Protein AF-X6J9G8-F1 (afdb_monomer)

Secondary structure (DSSP, 8-state):
------------------------HHHHGGGGGGGGGG-SSHHHHHHHHHHHHHIIIIITTTGGGS-EEEE-SS--GGGEEE-TTSSS-EEEE--GGG-EEEETTHHHHHHHHHHTTSSSS-TTHHHHHHHHHHHHS---SS-GGG-SHHHHHHHHHHHHHTTSS--

Mean predicted aligned error: 12.44 Å

Structure (mmCIF, N/CA/C/O backbone):
data_AF-X6J9G8-F1
#
_entry.id   AF-X6J9G8-F1
#
loop_
_atom_site.group_PDB
_atom_site.id
_atom_site.type_symbol
_atom_site.label_atom_id
_atom_site.label_alt_id
_ato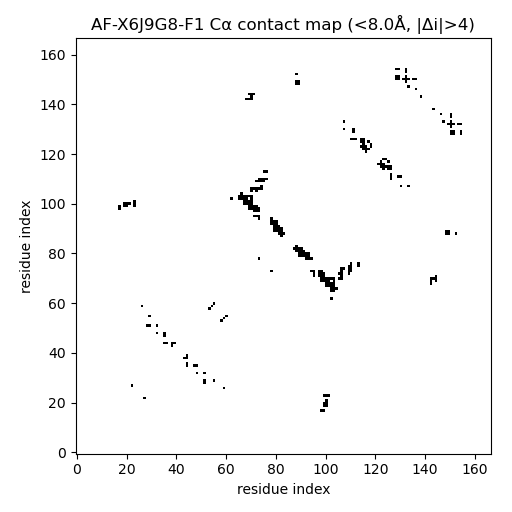m_site.label_comp_id
_atom_site.label_asym_id
_atom_site.label_entity_id
_atom_site.label_seq_id
_atom_site.pdbx_PDB_ins_code
_atom_site.Cartn_x
_atom_site.Cartn_y
_atom_site.Cartn_z
_atom_site.occupancy
_atom_site.B_iso_or_equiv
_atom_site.auth_seq_id
_atom_site.auth_comp_id
_atom_site.auth_asym_id
_atom_site.auth_atom_id
_atom_site.pdbx_PDB_model_num
ATOM 1 N N . MET A 1 1 ? 20.694 -11.945 -8.469 1.00 29.92 1 MET A N 1
ATOM 2 C CA . MET A 1 1 ? 19.643 -12.985 -8.528 1.00 29.92 1 MET A CA 1
ATOM 3 C C . MET A 1 1 ? 19.557 -13.457 -9.972 1.00 29.92 1 MET A C 1
ATOM 5 O O . MET A 1 1 ? 19.289 -12.636 -10.837 1.00 29.92 1 MET A O 1
ATOM 9 N N . VAL A 1 2 ? 19.921 -14.710 -10.254 1.00 21.12 2 VAL A N 1
ATOM 10 C CA . VAL A 1 2 ? 19.991 -15.249 -11.625 1.00 21.12 2 VAL A CA 1
ATOM 11 C C . VAL A 1 2 ? 18.571 -15.517 -12.120 1.00 21.12 2 VAL A C 1
ATOM 13 O O . VAL A 1 2 ? 17.887 -16.387 -11.585 1.00 21.12 2 VAL A O 1
ATOM 16 N N . ILE A 1 3 ? 18.121 -14.752 -13.112 1.00 27.73 3 ILE A N 1
ATOM 17 C CA . ILE A 1 3 ? 16.825 -14.942 -13.768 1.00 27.73 3 ILE A CA 1
ATOM 18 C C . ILE A 1 3 ? 16.999 -16.083 -14.775 1.00 27.73 3 ILE A C 1
ATOM 20 O O . ILE A 1 3 ? 17.746 -15.953 -15.742 1.00 27.73 3 ILE A O 1
ATOM 24 N N . LYS A 1 4 ? 16.362 -17.232 -14.523 1.00 21.86 4 LYS A N 1
ATOM 25 C CA . LYS A 1 4 ? 16.284 -18.318 -15.509 1.00 21.86 4 LYS A CA 1
ATOM 26 C C . LYS A 1 4 ? 15.206 -17.975 -16.547 1.00 21.86 4 LYS A C 1
ATOM 28 O O . LYS A 1 4 ? 14.115 -17.579 -16.141 1.00 21.86 4 LYS A O 1
ATOM 33 N N . PRO A 1 5 ? 15.465 -18.161 -17.851 1.00 24.89 5 PRO A N 1
ATOM 34 C CA . PRO A 1 5 ? 14.476 -17.901 -18.887 1.00 24.89 5 PRO A CA 1
ATOM 35 C C . PRO A 1 5 ? 13.363 -18.953 -18.818 1.00 24.89 5 PRO A C 1
ATOM 37 O O . PRO A 1 5 ? 13.616 -20.155 -18.917 1.00 24.89 5 PRO A O 1
ATOM 40 N N . ALA A 1 6 ? 12.121 -18.509 -18.631 1.00 34.72 6 ALA A N 1
ATOM 41 C CA . ALA A 1 6 ? 10.951 -19.375 -18.676 1.00 34.72 6 ALA A CA 1
ATOM 42 C C . ALA A 1 6 ? 10.475 -19.513 -20.129 1.00 34.72 6 ALA A C 1
ATOM 44 O O . ALA A 1 6 ? 9.597 -18.792 -20.588 1.00 34.72 6 ALA A O 1
ATOM 45 N N . SER A 1 7 ? 11.045 -20.465 -20.872 1.00 33.56 7 SER A N 1
ATOM 46 C CA . SER A 1 7 ? 10.486 -20.878 -22.161 1.00 33.56 7 SER A CA 1
ATOM 47 C C . SER A 1 7 ? 9.295 -21.811 -21.921 1.00 33.56 7 SER A C 1
ATOM 49 O O . SER A 1 7 ? 9.474 -23.024 -21.809 1.00 33.56 7 SER A O 1
ATOM 51 N N . LYS A 1 8 ? 8.080 -21.270 -21.808 1.00 35.19 8 LYS A N 1
ATOM 52 C CA . LYS A 1 8 ? 6.830 -22.010 -22.056 1.00 35.19 8 LYS A CA 1
ATOM 53 C C . LYS A 1 8 ? 5.680 -21.024 -22.264 1.00 35.19 8 LYS A C 1
ATOM 55 O O . LYS A 1 8 ? 5.356 -20.234 -21.388 1.00 35.19 8 LYS A O 1
ATOM 60 N N . ARG A 1 9 ? 5.094 -21.093 -23.458 1.00 37.88 9 ARG A N 1
ATOM 61 C CA . ARG A 1 9 ? 3.956 -20.298 -23.933 1.00 37.88 9 ARG A CA 1
ATOM 62 C C . ARG A 1 9 ? 2.734 -20.557 -23.039 1.00 37.88 9 ARG A C 1
ATOM 64 O O . ARG A 1 9 ? 2.296 -21.702 -22.936 1.00 37.88 9 ARG A O 1
ATOM 71 N N . LEU A 1 10 ? 2.214 -19.522 -22.380 1.00 41.44 10 LEU A N 1
ATOM 72 C CA . LEU A 1 10 ? 1.005 -19.581 -21.548 1.00 41.44 10 LEU A CA 1
ATOM 73 C C . LEU A 1 10 ? -0.232 -19.302 -22.410 1.00 41.44 10 LEU A C 1
ATOM 75 O O . LEU A 1 10 ? -0.876 -18.262 -22.295 1.00 41.44 10 LEU A O 1
ATOM 79 N N . ASP A 1 11 ? -0.561 -20.237 -23.299 1.00 32.50 11 ASP A N 1
ATOM 80 C CA . ASP A 1 11 ? -1.804 -20.158 -24.059 1.00 32.50 11 ASP A CA 1
ATOM 81 C C . ASP A 1 11 ? -2.979 -20.537 -23.123 1.00 32.50 11 ASP A C 1
ATOM 83 O O . ASP A 1 11 ? -3.142 -21.689 -22.724 1.00 32.50 11 ASP A O 1
ATOM 87 N N . SER A 1 12 ? -3.810 -19.540 -22.790 1.00 37.53 12 SER A N 1
ATOM 88 C CA . SER A 1 12 ? -5.126 -19.609 -22.118 1.00 37.53 12 SER A CA 1
ATOM 89 C C . SER A 1 12 ? -5.185 -19.807 -20.588 1.00 37.53 12 SER A C 1
ATOM 91 O O . SER A 1 12 ? -5.529 -20.869 -20.074 1.00 37.53 12 SER A O 1
ATOM 93 N N . ILE A 1 13 ? -5.024 -18.714 -19.832 1.00 37.25 13 ILE A N 1
ATOM 94 C CA . ILE A 1 13 ? -5.583 -18.623 -18.472 1.00 37.25 13 ILE A CA 1
ATOM 95 C C . ILE A 1 13 ? -7.069 -18.257 -18.602 1.00 37.25 13 ILE A C 1
ATOM 97 O O . ILE A 1 13 ? -7.423 -17.113 -18.883 1.00 37.25 13 ILE A O 1
ATOM 101 N N . ARG A 1 14 ? -7.965 -19.236 -18.426 1.00 29.03 14 ARG A N 1
ATOM 102 C CA . ARG A 1 14 ? -9.398 -18.962 -18.236 1.00 29.03 14 ARG A CA 1
ATOM 103 C C . ARG A 1 14 ? -9.610 -18.447 -16.8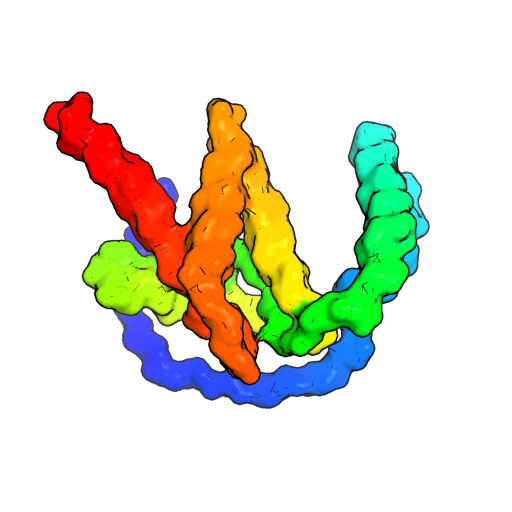16 1.00 29.03 14 ARG A C 1
ATOM 105 O O . ARG A 1 14 ? -9.434 -19.201 -15.863 1.00 29.03 14 ARG A O 1
ATOM 112 N N . LEU A 1 15 ? -10.044 -17.195 -16.686 1.00 38.38 15 LEU A N 1
ATOM 113 C CA . LEU A 1 15 ? -10.565 -16.651 -15.433 1.00 38.38 15 LEU A CA 1
ATOM 114 C C . LEU A 1 15 ? -11.854 -17.407 -15.072 1.00 38.38 15 LEU A C 1
ATOM 116 O O . LEU A 1 15 ? -12.933 -17.135 -15.602 1.00 38.38 15 LEU A O 1
ATOM 120 N N . THR A 1 16 ? -11.754 -18.410 -14.203 1.00 31.42 16 THR A N 1
ATOM 121 C CA . THR A 1 16 ? -12.924 -18.996 -13.541 1.00 31.42 16 THR A CA 1
ATOM 122 C C . THR A 1 16 ? -13.573 -17.915 -12.681 1.00 31.42 16 THR A C 1
ATOM 124 O O . THR A 1 16 ? -12.875 -17.276 -11.897 1.00 31.42 16 THR A O 1
ATOM 127 N N . ARG A 1 17 ? -14.889 -17.692 -12.849 1.00 29.89 17 ARG A N 1
ATOM 128 C CA . ARG A 1 17 ? -15.671 -16.689 -12.099 1.00 29.89 17 ARG A CA 1
ATOM 129 C C . ARG A 1 17 ? -15.264 -16.691 -10.617 1.00 29.89 17 ARG A C 1
ATOM 131 O O . ARG A 1 17 ? -15.337 -17.761 -10.007 1.00 29.89 17 ARG A O 1
ATOM 138 N N . PRO A 1 18 ? -14.865 -15.549 -10.027 1.00 42.00 18 PRO A N 1
ATOM 139 C CA . PRO A 1 18 ? -14.577 -15.519 -8.606 1.00 42.00 18 PRO A CA 1
ATOM 140 C C . PRO A 1 18 ? -15.889 -15.796 -7.873 1.00 42.00 18 PRO A C 1
ATOM 142 O O . PRO A 1 18 ? -16.890 -15.113 -8.093 1.00 42.00 18 PRO A O 1
ATOM 145 N N . ALA A 1 19 ? -15.897 -16.842 -7.046 1.00 40.75 19 ALA A N 1
ATOM 146 C CA . ALA A 1 19 ? -16.972 -17.067 -6.097 1.00 40.75 19 ALA A CA 1
ATOM 147 C C . ALA A 1 19 ? -17.169 -15.775 -5.296 1.00 40.75 19 ALA A C 1
ATOM 149 O O . ALA A 1 19 ? -16.196 -15.208 -4.794 1.00 40.75 19 ALA A O 1
ATOM 150 N N . GLU A 1 20 ? -18.408 -15.300 -5.210 1.00 41.28 20 GLU A N 1
ATOM 151 C CA . GLU A 1 20 ? -18.791 -14.121 -4.440 1.00 41.28 20 GLU A CA 1
ATOM 152 C C . GLU A 1 20 ? -18.388 -14.322 -2.971 1.00 41.28 20 GLU A C 1
ATOM 154 O O . GLU A 1 20 ? -19.115 -14.913 -2.177 1.00 41.28 20 GLU A O 1
ATOM 159 N N . ARG A 1 21 ? -17.182 -13.883 -2.594 1.00 51.00 21 ARG A N 1
ATOM 160 C CA . ARG A 1 21 ? -16.751 -13.814 -1.197 1.00 51.00 21 ARG A CA 1
ATOM 161 C C . ARG A 1 21 ? -17.261 -12.484 -0.638 1.00 51.00 21 ARG A C 1
ATOM 163 O O . ARG A 1 21 ? -16.721 -11.444 -1.015 1.00 51.00 21 ARG A O 1
ATOM 170 N N . PRO A 1 22 ? -18.261 -12.465 0.265 1.00 47.81 22 PRO A N 1
ATOM 171 C CA . PRO A 1 22 ? -18.985 -11.229 0.578 1.00 47.81 22 PRO A CA 1
ATOM 172 C C . PRO A 1 22 ? -18.213 -10.222 1.446 1.00 47.81 22 PRO A C 1
ATOM 174 O O . PRO A 1 22 ? -18.758 -9.179 1.797 1.00 47.81 22 PRO A O 1
ATOM 177 N N . ILE A 1 23 ? -16.978 -10.520 1.874 1.00 49.88 23 ILE A N 1
ATOM 178 C CA . ILE A 1 23 ? -16.281 -9.718 2.890 1.00 49.88 23 ILE A CA 1
ATOM 179 C C . ILE A 1 23 ? -14.795 -9.572 2.540 1.00 49.88 23 ILE A C 1
ATOM 181 O O . ILE A 1 23 ? -14.022 -10.514 2.699 1.00 49.88 23 ILE A O 1
ATOM 185 N N . SER A 1 24 ? -14.389 -8.379 2.098 1.00 60.97 24 SER A N 1
ATOM 186 C CA . SER A 1 24 ? -12.996 -8.051 1.776 1.00 60.97 24 SER A CA 1
ATOM 187 C C . SER A 1 24 ? -12.146 -7.781 3.031 1.00 60.97 24 SER A C 1
ATOM 189 O O . SER A 1 24 ? -12.658 -7.286 4.042 1.00 60.97 24 SER A O 1
ATOM 191 N N . LYS A 1 25 ? -10.833 -8.086 2.972 1.00 66.75 25 LYS A N 1
ATOM 192 C CA . LYS A 1 25 ? -9.846 -7.847 4.056 1.00 66.75 25 LYS A CA 1
ATOM 193 C C . LYS A 1 25 ? -9.987 -6.457 4.722 1.00 66.75 25 LYS A C 1
ATOM 195 O O . LYS A 1 25 ? -10.014 -6.409 5.951 1.00 66.75 25 LYS A O 1
ATOM 200 N N . PRO A 1 26 ? -10.193 -5.347 3.981 1.00 70.44 26 PRO A N 1
ATOM 201 C CA . PRO A 1 26 ? -10.344 -4.013 4.573 1.00 70.44 26 PRO A CA 1
ATOM 202 C C . PRO A 1 26 ? -11.539 -3.876 5.525 1.00 70.44 26 PRO A C 1
ATOM 204 O O . PRO A 1 26 ? -11.446 -3.184 6.532 1.00 70.44 26 PRO A O 1
ATOM 207 N N . ARG A 1 27 ? -12.658 -4.567 5.265 1.00 74.56 27 ARG A N 1
ATOM 208 C CA . ARG A 1 27 ? -13.834 -4.534 6.155 1.00 74.56 27 ARG A CA 1
ATOM 209 C C . ARG A 1 27 ? -13.616 -5.321 7.447 1.00 74.56 27 ARG A C 1
ATOM 211 O O . ARG A 1 27 ? -14.232 -5.012 8.462 1.00 74.56 27 ARG A O 1
ATOM 218 N N . ARG A 1 28 ? -12.749 -6.337 7.418 1.00 80.19 28 ARG A N 1
ATOM 219 C CA . ARG A 1 28 ? -12.380 -7.116 8.610 1.00 80.19 28 ARG A CA 1
ATOM 220 C C . ARG A 1 28 ? -11.253 -6.483 9.407 1.00 80.19 28 ARG A C 1
ATOM 222 O O . ARG A 1 28 ? -11.172 -6.788 10.588 1.00 80.19 28 ARG A O 1
ATOM 229 N N . PHE A 1 29 ? -10.448 -5.607 8.804 1.00 84.06 29 PHE A N 1
ATOM 230 C CA . PHE A 1 29 ? -9.269 -5.022 9.439 1.00 84.06 29 PHE A CA 1
ATOM 231 C C . PHE A 1 29 ? -9.528 -4.544 10.881 1.00 84.06 29 PHE A C 1
ATOM 233 O O . PHE A 1 29 ? -8.836 -5.049 11.757 1.00 84.06 29 PHE A O 1
ATOM 240 N N . PRO A 1 30 ? -10.575 -3.752 11.206 1.00 84.94 30 PRO A N 1
ATOM 241 C CA . PRO A 1 30 ? -10.827 -3.328 12.593 1.00 84.94 30 PRO A CA 1
ATOM 242 C C . PRO A 1 30 ? -10.975 -4.479 13.609 1.00 84.94 30 PRO A C 1
ATOM 244 O O . PRO A 1 30 ? -10.581 -4.350 14.764 1.00 84.94 30 PRO A O 1
ATOM 247 N N . HIS A 1 31 ? -11.462 -5.651 13.184 1.00 86.75 31 HIS A N 1
ATOM 248 C CA . HIS A 1 31 ? -11.617 -6.823 14.056 1.00 86.75 31 HIS A CA 1
ATOM 249 C C . HIS A 1 31 ? -10.272 -7.435 14.481 1.00 86.75 31 HIS A C 1
ATOM 251 O O . HIS A 1 31 ? -10.227 -8.235 15.412 1.00 86.75 31 HIS A O 1
ATOM 257 N N . TRP A 1 32 ? -9.171 -7.081 13.813 1.00 88.69 32 TRP A N 1
ATOM 258 C CA . TRP A 1 32 ? -7.823 -7.540 14.148 1.00 88.69 32 TRP A CA 1
ATOM 259 C C . TRP A 1 32 ? -7.099 -6.620 15.132 1.00 88.69 32 TRP A C 1
ATOM 261 O O . TRP A 1 32 ? -6.002 -6.966 15.562 1.00 88.69 32 TRP A O 1
ATOM 271 N N . ALA A 1 33 ? -7.692 -5.490 15.533 1.00 89.31 33 ALA A N 1
ATOM 272 C CA . ALA A 1 33 ? -7.062 -4.539 16.451 1.00 89.31 33 ALA A CA 1
ATOM 273 C C . ALA A 1 33 ? -6.648 -5.188 17.786 1.00 89.31 33 ALA A C 1
ATOM 275 O O . ALA A 1 33 ? -5.589 -4.869 18.327 1.00 89.31 33 ALA A O 1
ATOM 276 N N . GLY A 1 34 ? -7.428 -6.160 18.274 1.00 89.94 3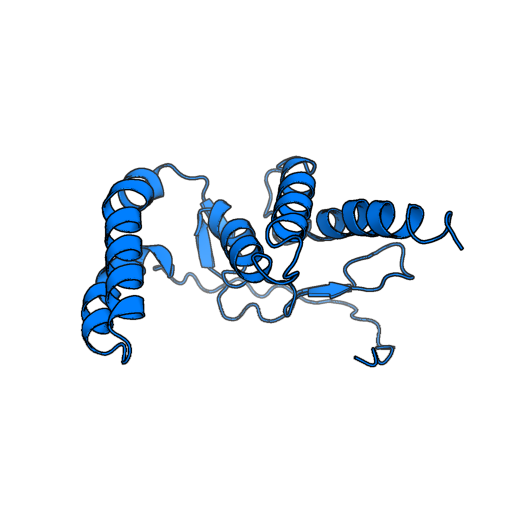4 GLY A N 1
ATOM 277 C CA . GLY A 1 34 ? -7.090 -6.928 19.476 1.00 89.94 34 GLY A CA 1
ATOM 278 C C . GLY A 1 34 ? -5.780 -7.712 19.348 1.00 89.94 34 GLY A C 1
ATOM 279 O O . GLY A 1 34 ? -5.064 -7.862 20.328 1.00 89.94 34 GLY A O 1
ATOM 280 N N . LEU A 1 35 ? -5.386 -8.128 18.138 1.00 91.75 35 LEU A N 1
ATOM 281 C CA . LEU A 1 35 ? -4.148 -8.886 17.929 1.00 91.75 35 LEU A CA 1
ATOM 282 C C . LEU A 1 35 ? -2.883 -8.055 18.178 1.00 91.75 35 LEU A C 1
ATOM 284 O O . LEU A 1 35 ? -1.801 -8.616 18.352 1.00 91.75 35 LEU A O 1
ATOM 288 N N . VAL A 1 36 ? -2.999 -6.724 18.216 1.00 92.62 36 VAL A N 1
ATOM 289 C CA . VAL A 1 36 ? -1.853 -5.838 18.440 1.00 92.62 36 VAL A CA 1
ATOM 290 C C . VAL A 1 36 ? -1.208 -6.086 19.801 1.00 92.62 36 VAL A C 1
ATOM 292 O O . VAL A 1 36 ? 0.004 -5.927 19.929 1.00 92.62 36 VAL A O 1
ATOM 295 N N . GLU A 1 37 ? -1.963 -6.529 20.807 1.00 92.69 37 GLU A N 1
ATOM 296 C CA . GLU A 1 37 ? -1.418 -6.818 22.139 1.00 92.69 37 GLU A CA 1
ATOM 297 C C . GLU A 1 37 ? -0.336 -7.912 22.126 1.00 92.69 37 GLU A C 1
ATOM 299 O O . GLU A 1 37 ? 0.596 -7.856 22.928 1.00 92.69 37 GLU A O 1
ATOM 304 N N . TYR A 1 38 ? -0.395 -8.827 21.152 1.00 93.25 38 TYR A N 1
ATOM 305 C CA . TYR A 1 38 ? 0.545 -9.940 21.000 1.00 93.25 38 TYR A CA 1
ATOM 306 C C . TYR A 1 38 ? 1.817 -9.577 20.221 1.00 93.25 38 TYR A C 1
ATOM 308 O O . TYR A 1 38 ? 2.714 -10.414 20.102 1.00 93.25 38 TYR A O 1
ATOM 316 N N . ALA A 1 39 ? 1.944 -8.358 19.677 1.00 91.50 39 ALA A N 1
ATOM 317 C CA . ALA A 1 39 ? 3.152 -7.993 18.940 1.00 91.50 39 ALA A CA 1
ATOM 318 C C . ALA A 1 39 ? 4.358 -7.849 19.906 1.00 91.50 39 ALA A C 1
ATOM 320 O O . ALA A 1 39 ? 4.301 -7.036 20.838 1.00 91.50 39 ALA A O 1
ATOM 321 N N . PRO A 1 40 ? 5.481 -8.570 19.681 1.00 90.75 40 PRO A N 1
ATOM 322 C CA . PRO A 1 40 ? 6.552 -8.697 20.678 1.00 90.75 40 PRO A CA 1
ATOM 323 C C . PRO A 1 40 ? 7.208 -7.367 21.056 1.00 90.75 40 PRO A C 1
ATOM 325 O O . PRO A 1 40 ? 7.522 -7.113 22.218 1.00 90.75 40 PRO A O 1
ATOM 328 N N . HIS A 1 41 ? 7.415 -6.492 20.067 1.00 95.69 41 HIS A N 1
ATOM 329 C CA . HIS A 1 41 ? 8.166 -5.259 20.259 1.00 95.69 41 HIS A CA 1
ATOM 330 C C . HIS A 1 41 ? 7.231 -4.074 20.571 1.00 95.69 41 HIS A C 1
ATOM 332 O O . HIS A 1 41 ? 6.354 -3.767 19.757 1.00 95.69 41 HIS A O 1
ATOM 338 N N . PRO A 1 42 ? 7.437 -3.325 21.677 1.00 93.25 42 PRO A N 1
ATOM 339 C CA . PRO A 1 42 ? 6.582 -2.190 22.049 1.00 93.25 42 PRO A CA 1
ATOM 340 C C . PRO A 1 42 ? 6.433 -1.139 20.941 1.00 93.25 42 PRO A C 1
ATOM 342 O O . PRO A 1 42 ? 5.341 -0.629 20.707 1.00 93.25 42 PRO A O 1
ATOM 345 N N . LYS A 1 43 ? 7.513 -0.858 20.198 1.00 94.94 43 LYS A N 1
ATOM 346 C CA . LYS A 1 43 ? 7.458 0.067 19.050 1.00 94.94 43 LYS A CA 1
ATOM 347 C C . LYS A 1 43 ? 6.506 -0.411 17.944 1.00 94.94 43 LYS A C 1
ATOM 349 O O . LYS A 1 43 ? 5.795 0.411 17.380 1.00 94.94 43 LYS A O 1
ATOM 354 N N . HIS A 1 44 ? 6.453 -1.714 17.654 1.00 94.31 44 HIS A N 1
ATOM 355 C CA . HIS A 1 44 ? 5.534 -2.253 16.643 1.00 94.31 44 HIS A CA 1
ATOM 356 C C . HIS A 1 44 ? 4.081 -2.160 17.112 1.00 94.31 44 HIS A C 1
ATOM 358 O O . HIS A 1 44 ? 3.216 -1.822 16.312 1.00 94.31 44 HIS A O 1
ATOM 364 N N . ARG A 1 45 ? 3.825 -2.363 18.413 1.00 95.25 45 ARG A N 1
ATOM 365 C CA . ARG A 1 45 ? 2.495 -2.157 19.007 1.00 95.25 45 ARG A CA 1
ATOM 366 C C . ARG A 1 45 ? 2.001 -0.729 18.819 1.00 95.25 45 ARG A C 1
ATOM 368 O O . ARG A 1 45 ? 0.898 -0.533 18.322 1.00 95.25 45 ARG A O 1
ATOM 375 N N . LEU A 1 46 ? 2.842 0.255 19.140 1.00 95.19 46 LEU A N 1
ATOM 376 C CA . LEU A 1 46 ? 2.509 1.675 18.976 1.00 95.19 46 LEU A CA 1
ATOM 377 C C . LEU A 1 46 ? 2.232 2.043 17.511 1.00 95.19 46 LEU A C 1
ATOM 379 O O . LEU A 1 46 ? 1.269 2.752 17.220 1.00 95.19 46 LEU A O 1
ATOM 383 N N . LEU A 1 47 ? 3.053 1.548 16.580 1.00 95.00 47 LEU A N 1
ATOM 384 C CA . LEU A 1 47 ? 2.848 1.776 15.148 1.00 95.00 47 LEU A CA 1
ATOM 385 C C . LEU A 1 47 ? 1.549 1.131 14.655 1.00 95.00 47 LEU A C 1
ATOM 387 O O . LEU A 1 47 ? 0.758 1.798 13.993 1.00 95.00 47 LEU A O 1
ATOM 391 N N . ALA A 1 48 ? 1.299 -0.127 15.016 1.00 94.19 48 ALA A N 1
ATOM 392 C CA . ALA A 1 48 ? 0.085 -0.834 14.631 1.00 94.19 48 ALA A CA 1
ATOM 393 C C . ALA A 1 48 ? -1.167 -0.134 15.179 1.00 94.19 48 ALA A C 1
ATOM 395 O O . ALA A 1 48 ? -2.075 0.157 14.407 1.00 94.19 48 ALA A O 1
ATOM 396 N N . GLN A 1 49 ? -1.187 0.237 16.466 1.00 94.81 49 GLN A N 1
ATOM 397 C CA . GLN A 1 49 ? -2.282 1.013 17.071 1.00 94.81 49 GLN A CA 1
ATOM 398 C C . GLN A 1 49 ? -2.563 2.308 16.301 1.00 94.81 49 GLN A C 1
ATOM 400 O O . GLN A 1 49 ? -3.719 2.638 16.041 1.00 94.81 49 GLN A O 1
ATOM 405 N N . ARG A 1 50 ? -1.511 3.028 15.889 1.00 95.38 50 ARG A N 1
ATOM 406 C CA . ARG A 1 50 ? -1.658 4.246 15.085 1.00 95.38 50 ARG A CA 1
ATOM 407 C C . ARG A 1 50 ? -2.273 3.959 13.715 1.00 95.38 50 ARG A C 1
ATOM 409 O O . ARG A 1 50 ? -3.122 4.727 13.277 1.00 95.38 50 ARG A O 1
ATOM 416 N N . VAL A 1 51 ? -1.868 2.877 13.051 1.00 93.81 51 VAL A N 1
ATOM 417 C CA . VAL A 1 51 ? -2.432 2.471 11.753 1.00 93.81 51 VAL A CA 1
ATOM 418 C C . VAL A 1 51 ? -3.903 2.074 11.887 1.00 93.81 51 VAL A C 1
ATOM 420 O O . VAL A 1 51 ? -4.709 2.538 11.086 1.00 93.81 51 VAL A O 1
ATOM 423 N N . PHE A 1 52 ? -4.273 1.290 12.907 1.00 94.38 52 PHE A N 1
ATOM 424 C CA . PHE A 1 52 ? -5.676 0.950 13.181 1.00 94.38 52 PHE A CA 1
ATOM 425 C C . PHE A 1 52 ? -6.526 2.202 13.386 1.00 94.38 52 PHE A C 1
ATOM 427 O O . PHE A 1 52 ? -7.529 2.375 12.697 1.00 94.38 52 PHE A O 1
ATOM 434 N N . LYS A 1 53 ? -6.062 3.122 14.239 1.00 94.62 53 LYS A N 1
ATOM 435 C CA . LYS A 1 53 ? -6.741 4.397 14.480 1.00 94.62 53 LYS A CA 1
ATOM 436 C C . LYS A 1 53 ? -6.920 5.209 13.192 1.00 94.62 53 LYS A C 1
ATOM 438 O O . LYS A 1 53 ? -8.023 5.648 12.890 1.00 94.62 53 LYS A O 1
ATOM 443 N N . LEU A 1 54 ? -5.857 5.369 12.399 1.00 94.06 54 LEU A N 1
ATOM 444 C CA . LEU A 1 54 ? -5.927 6.088 11.122 1.00 94.06 54 LEU A CA 1
ATOM 445 C C . LEU A 1 54 ? -6.896 5.423 10.140 1.00 94.06 54 LEU A C 1
ATOM 447 O O . LEU A 1 54 ? -7.634 6.115 9.442 1.00 94.06 54 LEU A O 1
ATOM 451 N N . PHE A 1 55 ? -6.914 4.093 10.075 1.00 92.31 55 PHE A N 1
ATOM 452 C CA . PHE A 1 55 ? -7.833 3.372 9.205 1.00 92.31 55 PHE A CA 1
ATOM 453 C C . PHE A 1 55 ? -9.292 3.609 9.608 1.00 92.31 55 PHE A C 1
ATOM 455 O O . PHE A 1 55 ? -10.117 3.914 8.747 1.00 92.31 55 PHE A O 1
ATOM 462 N N . GLU A 1 56 ? -9.607 3.508 10.898 1.00 93.12 56 GLU A N 1
ATOM 463 C CA . GLU A 1 56 ? -10.955 3.732 11.432 1.00 93.12 56 GLU A CA 1
ATOM 464 C C . GLU A 1 56 ? -11.431 5.176 11.240 1.00 93.12 56 GLU A C 1
ATOM 466 O O . GLU A 1 56 ? -12.575 5.393 10.847 1.00 93.12 56 GLU A O 1
ATOM 471 N N . GLU A 1 57 ? -10.560 6.162 11.460 1.00 95.00 57 GLU A N 1
ATOM 472 C CA . GLU A 1 57 ? -10.912 7.584 11.368 1.00 95.00 57 GLU A CA 1
ATOM 473 C C . GLU A 1 57 ? -10.963 8.095 9.918 1.00 95.00 57 GLU A C 1
ATOM 475 O O . GLU A 1 57 ? -11.765 8.971 9.584 1.00 95.00 57 GLU A O 1
ATOM 480 N N . VAL A 1 58 ? -10.108 7.569 9.034 1.00 92.94 58 VAL A N 1
ATOM 481 C CA . VAL A 1 58 ? -9.912 8.124 7.684 1.00 92.94 58 VAL A CA 1
ATOM 482 C C . VAL A 1 58 ? -10.485 7.225 6.596 1.00 92.94 58 VAL A C 1
ATOM 484 O O . VAL A 1 58 ? -11.198 7.716 5.716 1.00 92.94 58 VAL A O 1
ATOM 487 N N . VAL A 1 59 ? -10.186 5.927 6.625 1.00 91.31 59 VAL A N 1
ATOM 488 C CA . VAL A 1 59 ? -10.478 5.015 5.507 1.00 91.31 59 VAL A CA 1
ATOM 489 C C . VAL A 1 59 ? -11.879 4.432 5.626 1.00 91.31 59 VAL A C 1
ATOM 491 O O . VAL A 1 59 ? -12.657 4.501 4.674 1.00 91.31 59 VAL A O 1
ATOM 494 N N . LEU A 1 60 ? -12.227 3.893 6.795 1.00 90.81 60 LEU A N 1
ATOM 495 C CA . LEU A 1 60 ? -13.486 3.186 7.017 1.00 90.81 60 LEU A CA 1
ATOM 496 C C . LEU A 1 60 ? -14.737 4.029 6.680 1.00 90.81 60 LEU A C 1
ATOM 498 O O . LEU A 1 60 ? -15.610 3.496 5.992 1.00 90.81 60 LEU A O 1
ATOM 502 N N . PRO A 1 61 ? -14.829 5.329 7.039 1.00 92.62 61 PRO A N 1
ATOM 503 C CA . PRO A 1 61 ? -15.998 6.154 6.718 1.00 92.62 61 PRO A CA 1
ATOM 504 C C . PRO A 1 61 ? -16.152 6.437 5.218 1.00 92.62 61 PRO A C 1
ATOM 506 O O . PRO A 1 61 ? -17.259 6.670 4.743 1.00 92.62 61 PRO A O 1
ATOM 509 N N . ARG A 1 62 ? -15.043 6.421 4.466 1.00 92.56 62 ARG A N 1
ATOM 510 C CA . ARG A 1 62 ? -15.007 6.694 3.018 1.00 92.56 62 ARG A CA 1
ATOM 511 C C . ARG A 1 62 ? -15.169 5.431 2.184 1.00 92.56 62 ARG A C 1
ATOM 513 O O . ARG A 1 62 ? -15.543 5.514 1.022 1.00 92.56 62 ARG A O 1
ATOM 520 N N . LEU A 1 63 ? -14.916 4.261 2.770 1.00 88.62 63 LEU A N 1
ATOM 521 C CA . LEU A 1 63 ? -14.958 2.970 2.090 1.00 88.62 63 LEU A CA 1
ATOM 522 C C . LEU A 1 63 ? -16.232 2.744 1.248 1.00 88.62 63 LEU A C 1
ATOM 524 O O . LEU A 1 63 ? -16.093 2.241 0.135 1.00 88.62 63 LEU A O 1
ATOM 528 N N . PRO A 1 64 ? -17.452 3.112 1.705 1.00 89.19 64 PRO A N 1
ATOM 529 C CA . PRO A 1 64 ? -18.671 2.930 0.914 1.00 89.19 64 PRO A CA 1
ATOM 530 C C . PRO A 1 64 ? -18.769 3.815 -0.337 1.00 89.19 64 PRO A C 1
ATOM 532 O O . PRO A 1 64 ? -19.550 3.489 -1.224 1.00 89.19 64 PRO A O 1
ATOM 535 N N . SER A 1 65 ? -18.026 4.925 -0.405 1.00 90.75 65 SER A N 1
ATOM 536 C CA . SER A 1 65 ? -18.055 5.867 -1.534 1.00 90.75 65 SER A CA 1
ATOM 537 C C . SER A 1 65 ? -16.907 5.672 -2.524 1.00 90.75 65 SER A C 1
ATOM 539 O O . SER A 1 65 ? -16.820 6.413 -3.499 1.00 90.75 65 SER A O 1
ATOM 541 N N . LEU A 1 66 ? -15.985 4.744 -2.255 1.00 88.81 66 LEU A N 1
ATOM 542 C CA . LEU A 1 66 ? -14.879 4.457 -3.164 1.00 88.81 66 LEU A CA 1
ATOM 543 C C . LEU A 1 66 ? -15.366 3.653 -4.370 1.00 88.81 66 LEU A C 1
ATOM 545 O O . LEU A 1 66 ? -16.305 2.866 -4.274 1.00 88.81 66 LEU A O 1
ATOM 549 N N . GLU A 1 67 ? -14.682 3.822 -5.498 1.00 88.62 67 GLU A N 1
ATOM 550 C CA . GLU A 1 67 ? -14.911 3.009 -6.688 1.00 88.62 67 GLU A CA 1
ATOM 551 C C . GLU A 1 67 ? -14.613 1.534 -6.391 1.00 88.62 67 GLU A C 1
ATOM 553 O O . GLU A 1 67 ? -13.527 1.197 -5.913 1.00 88.62 67 GLU A O 1
ATOM 558 N N . MET A 1 68 ? -15.583 0.659 -6.663 1.00 83.06 68 MET A N 1
ATOM 559 C CA . MET A 1 68 ? -15.520 -0.771 -6.361 1.00 83.06 68 MET A CA 1
ATOM 560 C C . MET A 1 68 ? -15.318 -1.583 -7.640 1.00 83.06 68 MET A C 1
ATOM 562 O O . MET A 1 68 ? -15.984 -1.337 -8.642 1.00 83.06 68 MET A O 1
ATOM 566 N N . GLN A 1 69 ? -14.439 -2.580 -7.589 1.00 83.50 69 GLN A N 1
ATOM 567 C CA . GLN A 1 69 ? -14.234 -3.549 -8.666 1.00 83.50 69 GLN A CA 1
ATOM 568 C C . GLN A 1 69 ? -13.687 -4.869 -8.107 1.00 83.50 69 GLN A C 1
ATOM 570 O O . GLN A 1 69 ? -13.393 -4.988 -6.916 1.00 83.50 69 GLN A O 1
ATOM 575 N N . VAL A 1 70 ? -13.514 -5.867 -8.973 1.00 83.62 70 VAL A N 1
ATOM 576 C CA . VAL A 1 70 ? -12.674 -7.025 -8.645 1.00 83.62 70 VAL A CA 1
ATOM 577 C C . VAL A 1 70 ? -11.218 -6.563 -8.602 1.00 83.62 70 VAL A C 1
ATOM 579 O O . VAL A 1 70 ? -10.709 -6.035 -9.588 1.00 83.62 70 VAL A O 1
ATOM 582 N N . ILE A 1 71 ? -10.575 -6.749 -7.453 1.00 83.19 71 ILE A N 1
ATOM 583 C CA . ILE A 1 71 ? -9.153 -6.481 -7.226 1.00 83.19 71 ILE A CA 1
ATOM 584 C C . ILE A 1 71 ? -8.412 -7.800 -6.996 1.00 83.19 71 ILE A C 1
ATOM 586 O O . ILE A 1 71 ? -9.019 -8.771 -6.530 1.00 83.19 71 ILE A O 1
ATOM 590 N N . HIS A 1 72 ? -7.110 -7.834 -7.278 1.00 86.62 72 HIS A N 1
ATOM 591 C CA . HIS A 1 72 ? -6.262 -8.994 -6.996 1.00 86.62 72 HIS A CA 1
ATOM 592 C C . HIS A 1 72 ? -6.206 -9.288 -5.493 1.00 86.62 72 HIS A C 1
ATOM 594 O O . HIS A 1 72 ? -6.199 -10.446 -5.087 1.00 86.62 72 HIS A O 1
ATOM 600 N N . GLY A 1 73 ? -6.171 -8.239 -4.662 1.00 85.19 73 GLY A N 1
ATOM 601 C CA . GLY A 1 73 ? -6.149 -8.346 -3.198 1.00 85.19 73 GLY A CA 1
ATOM 602 C C . GLY A 1 73 ? -4.772 -8.660 -2.601 1.00 85.19 73 GLY A C 1
ATOM 603 O O . GLY A 1 73 ? -4.618 -8.600 -1.379 1.00 85.19 73 GLY A O 1
ATOM 604 N N . ASP A 1 74 ? -3.796 -8.943 -3.465 1.00 86.50 74 ASP A N 1
ATOM 605 C CA . ASP A 1 74 ? -2.367 -9.055 -3.150 1.00 86.50 74 ASP A CA 1
ATOM 606 C C . ASP A 1 74 ? -1.489 -8.711 -4.372 1.00 86.50 74 ASP A C 1
ATOM 608 O O . ASP A 1 74 ? -0.572 -9.437 -4.755 1.00 86.50 74 ASP A O 1
ATOM 612 N N . TYR A 1 75 ? -1.833 -7.632 -5.083 1.00 85.62 75 TYR A N 1
ATOM 613 C CA . TYR A 1 75 ? -1.038 -7.202 -6.234 1.00 85.62 75 TYR A CA 1
ATOM 614 C C . TYR A 1 75 ? 0.293 -6.608 -5.750 1.00 85.62 75 TYR A C 1
ATOM 616 O O . TYR A 1 75 ? 0.306 -5.587 -5.050 1.00 85.62 75 TYR A O 1
ATOM 624 N N . ALA A 1 76 ? 1.407 -7.263 -6.079 1.00 83.44 76 ALA A N 1
ATOM 625 C CA . ALA A 1 76 ? 2.754 -6.884 -5.655 1.00 83.44 76 ALA A CA 1
ATOM 626 C C . ALA A 1 76 ? 3.821 -7.431 -6.631 1.00 83.44 76 ALA A C 1
ATOM 628 O O . ALA A 1 76 ? 3.544 -8.378 -7.370 1.00 83.44 76 ALA A O 1
ATOM 629 N N . PRO A 1 77 ? 5.052 -6.874 -6.656 1.00 83.88 77 PRO A N 1
ATOM 630 C CA . PRO A 1 77 ? 6.067 -7.226 -7.660 1.00 83.88 77 PRO A CA 1
ATOM 631 C C . PRO A 1 77 ? 6.464 -8.709 -7.706 1.00 83.88 77 PRO A C 1
ATOM 633 O O . PRO A 1 77 ? 6.903 -9.196 -8.740 1.00 83.88 77 PRO A O 1
ATOM 636 N N . ASN A 1 78 ? 6.326 -9.437 -6.599 1.00 84.75 78 ASN A N 1
ATOM 637 C CA . ASN A 1 78 ? 6.571 -10.880 -6.510 1.00 84.75 78 ASN A CA 1
ATOM 638 C C . ASN A 1 78 ? 5.492 -11.732 -7.202 1.00 84.75 78 ASN A C 1
ATOM 640 O O . ASN A 1 78 ? 5.767 -12.885 -7.526 1.00 84.75 78 ASN A O 1
ATOM 644 N N . ASN A 1 79 ? 4.308 -11.168 -7.450 1.00 87.19 79 ASN A N 1
ATOM 645 C CA . ASN A 1 79 ? 3.184 -11.826 -8.120 1.00 87.19 79 ASN A CA 1
ATOM 646 C C . ASN A 1 79 ? 3.084 -11.446 -9.608 1.00 87.19 79 ASN A C 1
ATOM 648 O O . ASN A 1 79 ? 2.124 -11.813 -10.282 1.00 87.19 79 ASN A O 1
ATOM 652 N N . VAL A 1 80 ? 4.079 -10.731 -10.145 1.00 85.31 80 VAL A N 1
ATOM 653 C CA . VAL A 1 80 ? 4.129 -10.313 -11.550 1.00 85.31 80 VAL A CA 1
ATOM 654 C C . VAL A 1 80 ? 5.365 -10.904 -12.216 1.00 85.31 80 VAL A C 1
ATOM 656 O O . VAL A 1 80 ? 6.494 -10.710 -11.768 1.00 85.31 80 VAL A O 1
ATOM 659 N N . VAL A 1 81 ? 5.154 -11.610 -13.323 1.00 85.06 81 VAL A N 1
ATOM 660 C CA . VAL A 1 81 ? 6.225 -12.113 -14.183 1.00 85.06 81 VAL A CA 1
ATOM 661 C C . VAL A 1 81 ? 6.376 -11.163 -15.358 1.00 85.06 81 VAL A C 1
ATOM 663 O O . VAL A 1 81 ? 5.418 -10.921 -16.093 1.00 85.06 81 VAL A O 1
ATOM 666 N N . VAL A 1 82 ? 7.589 -10.651 -15.547 1.00 84.06 82 VAL A N 1
ATOM 667 C CA . VAL A 1 82 ? 7.928 -9.737 -16.640 1.00 84.06 82 VAL A CA 1
ATOM 668 C C . VAL A 1 82 ? 8.921 -10.376 -17.601 1.00 84.06 82 VAL A C 1
ATOM 670 O O . VAL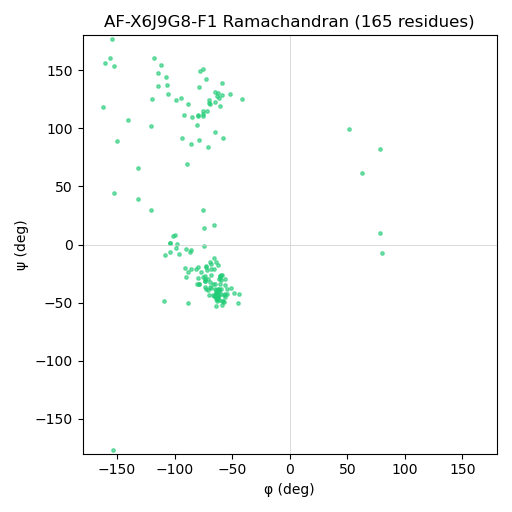 A 1 82 ? 9.789 -11.143 -17.183 1.00 84.06 82 VAL A O 1
ATOM 673 N N . ASP A 1 83 ? 8.811 -10.024 -18.876 1.00 83.56 83 ASP A N 1
ATOM 674 C CA . ASP A 1 83 ? 9.795 -10.317 -19.910 1.00 83.56 83 ASP A CA 1
ATOM 675 C C . ASP A 1 83 ? 10.298 -8.996 -20.522 1.00 83.56 83 ASP A C 1
ATOM 677 O O . ASP A 1 83 ? 9.608 -8.386 -21.340 1.00 83.56 83 ASP A O 1
ATOM 681 N N . PRO A 1 84 ? 11.503 -8.530 -20.140 1.00 80.38 84 PRO A N 1
ATOM 682 C CA . PRO A 1 84 ? 12.080 -7.295 -20.667 1.00 80.38 84 PRO A CA 1
ATOM 683 C C . PRO A 1 84 ? 12.423 -7.330 -22.162 1.00 80.38 84 PRO A C 1
ATOM 685 O O . PRO A 1 84 ? 12.777 -6.289 -22.710 1.00 80.38 84 PRO A O 1
ATOM 688 N N . HIS A 1 85 ? 12.396 -8.502 -22.801 1.00 85.19 85 HIS A N 1
ATOM 689 C CA . HIS A 1 85 ? 12.750 -8.687 -24.210 1.00 85.19 85 HIS A CA 1
ATOM 690 C C . HIS A 1 85 ? 11.529 -8.875 -25.120 1.00 85.19 85 HIS A C 1
ATOM 692 O O . HIS A 1 85 ? 11.689 -9.073 -26.323 1.00 85.19 85 HIS A O 1
ATOM 698 N N . SER A 1 86 ? 10.324 -8.819 -24.555 1.00 81.56 86 SER A N 1
ATOM 699 C CA . SER A 1 86 ? 9.054 -9.000 -25.252 1.00 81.56 86 SER A CA 1
ATOM 700 C C . SER A 1 86 ? 8.315 -7.668 -25.387 1.00 81.56 86 SER A C 1
ATOM 702 O O . SER A 1 86 ? 8.299 -6.864 -24.454 1.00 81.56 86 SER A O 1
ATOM 704 N N . ASP A 1 87 ? 7.624 -7.473 -26.514 1.00 79.56 87 ASP A N 1
ATOM 705 C CA . ASP A 1 87 ? 6.688 -6.352 -26.700 1.00 79.56 87 ASP A CA 1
ATOM 706 C C . ASP A 1 87 ? 5.545 -6.393 -25.667 1.00 79.56 87 ASP A C 1
ATOM 708 O O . ASP A 1 87 ? 4.990 -5.367 -25.274 1.00 79.56 87 ASP A O 1
ATOM 712 N N . VAL A 1 88 ? 5.215 -7.595 -25.181 1.00 77.12 88 VAL A N 1
ATOM 713 C CA . VAL A 1 88 ? 4.326 -7.812 -24.038 1.00 77.12 88 VAL A CA 1
ATOM 714 C C . VAL A 1 88 ? 5.186 -7.926 -22.780 1.00 77.12 88 VAL A C 1
ATOM 716 O O . VAL A 1 88 ? 5.653 -9.014 -22.440 1.00 77.12 88 VAL A O 1
ATOM 719 N N . PHE A 1 89 ? 5.405 -6.794 -22.106 1.00 77.06 89 PHE A N 1
ATOM 720 C CA . PHE A 1 89 ? 6.317 -6.702 -20.961 1.00 77.06 89 PHE A CA 1
ATOM 721 C C . PHE A 1 89 ? 5.878 -7.539 -19.748 1.00 77.06 89 PHE A C 1
ATOM 723 O O . PHE A 1 89 ? 6.721 -8.154 -19.102 1.00 77.06 89 PHE A O 1
ATOM 730 N N . VAL A 1 90 ? 4.581 -7.598 -19.420 1.00 80.31 90 VAL A N 1
ATOM 731 C CA . VAL A 1 90 ? 4.074 -8.520 -18.383 1.00 80.31 90 VAL A CA 1
ATOM 732 C C . VAL A 1 90 ? 3.648 -9.822 -19.029 1.00 80.31 90 VAL A C 1
ATOM 734 O O . VAL A 1 90 ? 2.641 -9.884 -19.730 1.00 80.31 90 VAL A O 1
ATOM 737 N N . ALA A 1 91 ? 4.403 -10.874 -18.740 1.00 83.25 91 ALA A N 1
ATOM 738 C CA . ALA A 1 91 ? 4.145 -12.213 -19.237 1.00 83.25 91 ALA A CA 1
ATOM 739 C C . ALA A 1 91 ? 3.032 -12.923 -18.447 1.00 83.25 91 ALA A C 1
ATOM 741 O O . ALA A 1 91 ? 2.285 -13.713 -19.023 1.00 83.25 91 ALA A O 1
ATOM 742 N N . ALA A 1 92 ? 2.921 -12.671 -17.135 1.00 81.06 92 ALA A N 1
ATOM 743 C CA . ALA A 1 92 ? 1.880 -13.261 -16.293 1.00 81.06 92 ALA A CA 1
ATOM 744 C C . ALA A 1 92 ? 1.649 -12.488 -14.984 1.00 81.06 92 ALA A C 1
ATOM 746 O O . ALA A 1 92 ? 2.552 -11.837 -14.460 1.00 81.06 92 ALA A O 1
ATOM 747 N N . ILE A 1 93 ? 0.448 -12.650 -14.424 1.00 84.38 93 ILE A N 1
ATOM 748 C CA . ILE A 1 93 ? 0.097 -12.299 -13.041 1.00 84.38 93 ILE A CA 1
ATOM 749 C C . ILE A 1 93 ? -0.233 -13.610 -12.318 1.00 84.38 93 ILE A C 1
ATOM 751 O O . ILE A 1 93 ? -0.885 -14.483 -12.896 1.00 84.38 93 ILE A O 1
ATOM 755 N N . LEU A 1 94 ? 0.262 -13.776 -11.096 1.00 86.06 94 LEU A N 1
ATOM 756 C CA . LEU A 1 94 ? 0.192 -15.008 -10.313 1.00 86.06 94 LEU A CA 1
ATOM 757 C C . LEU A 1 94 ? -0.601 -14.797 -9.018 1.00 86.06 94 LEU A C 1
ATOM 759 O O . LEU A 1 94 ? -0.702 -13.683 -8.532 1.00 86.06 94 LEU A O 1
ATOM 763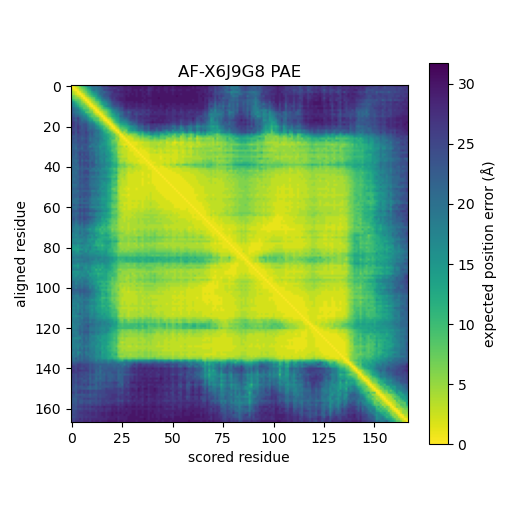 N N . ASP A 1 95 ? -1.072 -15.898 -8.430 1.00 84.38 95 ASP A N 1
ATOM 764 C CA . ASP A 1 95 ? -1.670 -15.953 -7.085 1.00 84.38 95 ASP A CA 1
ATOM 765 C C . ASP A 1 95 ? -2.969 -15.148 -6.865 1.00 84.38 95 ASP A C 1
ATOM 767 O O . ASP A 1 95 ? -3.100 -14.299 -5.988 1.00 84.38 95 ASP A O 1
ATOM 771 N N . PHE A 1 96 ? -4.012 -15.505 -7.615 1.00 84.94 96 PHE A N 1
ATOM 772 C CA . PHE A 1 96 ? -5.356 -14.932 -7.470 1.00 84.94 96 PHE A CA 1
ATOM 773 C C . PHE A 1 96 ? -6.127 -15.427 -6.222 1.00 84.94 96 PHE A C 1
ATOM 775 O O . PHE A 1 96 ? -7.346 -15.245 -6.139 1.00 84.94 96 PHE A O 1
ATOM 782 N N . GLY A 1 97 ? -5.470 -16.066 -5.245 1.00 82.94 97 GLY A N 1
ATOM 783 C CA . GLY A 1 97 ? -6.125 -16.662 -4.070 1.00 82.94 97 GLY A CA 1
ATOM 784 C C . GLY A 1 97 ? -6.912 -15.663 -3.206 1.00 82.94 97 GLY A C 1
ATOM 785 O O . GLY A 1 97 ? -7.906 -16.037 -2.562 1.00 82.94 97 GLY A O 1
ATOM 786 N N . ASP A 1 98 ? -6.508 -14.392 -3.261 1.00 83.88 98 ASP A N 1
ATOM 787 C CA . ASP A 1 98 ? -7.075 -13.260 -2.521 1.00 83.88 98 ASP A CA 1
ATOM 788 C C . ASP A 1 98 ? -8.006 -12.355 -3.343 1.00 83.88 98 ASP A C 1
ATOM 790 O O . ASP A 1 98 ? -8.481 -11.332 -2.838 1.00 83.88 98 ASP A O 1
ATOM 794 N N . THR A 1 99 ? -8.329 -12.748 -4.578 1.00 85.88 99 THR A N 1
ATOM 795 C CA . THR A 1 99 ? -9.191 -11.950 -5.458 1.00 85.88 99 THR A CA 1
ATOM 796 C C . THR A 1 99 ? -10.558 -11.711 -4.822 1.00 85.88 99 THR A C 1
ATOM 798 O O . THR A 1 99 ? -11.235 -12.639 -4.365 1.00 85.88 99 THR A O 1
ATOM 801 N N . VAL A 1 100 ? -10.980 -10.447 -4.788 1.00 84.62 100 VAL A N 1
ATOM 802 C CA . VAL A 1 100 ? -12.196 -10.024 -4.085 1.00 84.62 100 VAL A CA 1
ATOM 803 C C . VAL A 1 100 ? -12.801 -8.775 -4.717 1.00 84.62 100 VAL A C 1
ATOM 805 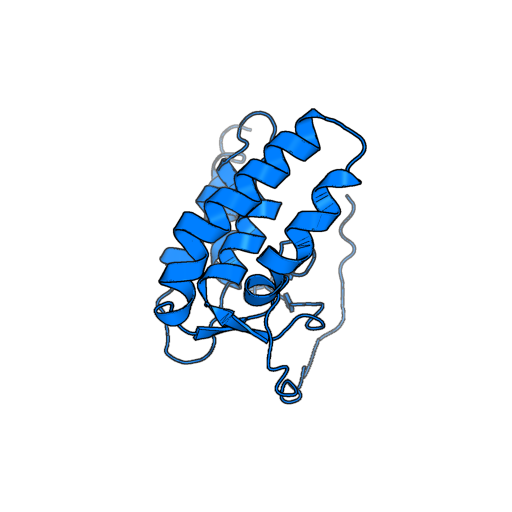O O . VAL A 1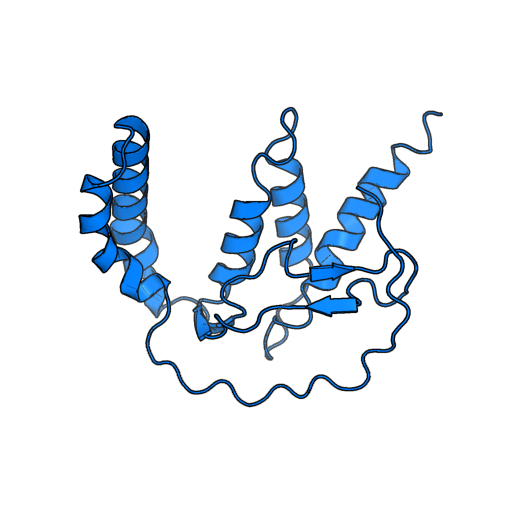 100 ? -12.099 -7.958 -5.305 1.00 84.62 100 VAL A O 1
ATOM 808 N N . HIS A 1 101 ? -14.113 -8.589 -4.570 1.00 83.06 101 HIS A N 1
ATOM 809 C CA . HIS A 1 101 ? -14.768 -7.331 -4.923 1.00 83.06 101 HIS A CA 1
ATOM 810 C C . HIS A 1 101 ? -14.565 -6.297 -3.800 1.00 83.06 101 HIS A C 1
ATOM 812 O O . HIS A 1 101 ? -15.081 -6.458 -2.690 1.00 83.06 101 HIS A O 1
ATOM 818 N N . SER A 1 102 ? -13.772 -5.255 -4.050 1.00 87.12 102 SER A N 1
ATOM 819 C CA . SER A 1 102 ? -13.388 -4.240 -3.058 1.00 87.12 102 SER A CA 1
ATOM 820 C C . SER A 1 102 ? -13.055 -2.901 -3.729 1.00 87.12 102 SER A C 1
ATOM 822 O O . SER A 1 102 ? -13.186 -2.762 -4.943 1.00 87.12 102 SER A O 1
ATOM 824 N N . ALA A 1 103 ? -12.634 -1.903 -2.948 1.00 88.62 103 ALA A N 1
ATOM 825 C CA . ALA A 1 103 ? -12.254 -0.606 -3.497 1.00 88.62 103 ALA A CA 1
ATOM 826 C C . ALA A 1 103 ? -11.008 -0.728 -4.393 1.00 88.62 103 ALA A C 1
ATOM 828 O O . ALA A 1 103 ? -9.996 -1.292 -3.970 1.00 88.62 103 ALA A O 1
ATOM 829 N N . MET A 1 104 ? -11.071 -0.153 -5.599 1.00 87.94 104 MET A N 1
ATOM 830 C CA . MET A 1 104 ? -10.018 -0.182 -6.626 1.00 87.94 104 MET A CA 1
ATOM 831 C C . MET A 1 104 ? -8.650 0.236 -6.080 1.00 87.94 104 MET A C 1
ATOM 833 O O . MET A 1 104 ? -7.636 -0.339 -6.458 1.00 87.94 104 MET A O 1
ATOM 837 N N . ILE A 1 105 ? -8.628 1.220 -5.180 1.00 89.44 105 ILE A N 1
ATOM 838 C CA . ILE A 1 105 ? -7.403 1.807 -4.626 1.00 89.44 105 ILE A CA 1
ATOM 839 C C . ILE A 1 105 ? -6.538 0.811 -3.833 1.00 89.44 105 ILE A C 1
ATOM 841 O O . ILE A 1 105 ? -5.361 1.076 -3.602 1.00 89.44 105 ILE A O 1
ATOM 845 N N . PHE A 1 106 ? -7.079 -0.337 -3.411 1.00 89.69 106 PHE A N 1
ATOM 846 C CA . PHE A 1 106 ? -6.326 -1.269 -2.571 1.00 89.69 106 PHE A CA 1
ATOM 847 C C . PHE A 1 106 ? -5.234 -2.053 -3.303 1.00 89.69 106 PHE A C 1
ATOM 849 O O . PHE A 1 106 ? -4.212 -2.319 -2.679 1.00 89.69 106 PHE A O 1
ATOM 856 N N . ASP A 1 107 ? -5.386 -2.367 -4.592 1.00 89.31 107 ASP A N 1
ATOM 857 C CA . ASP A 1 107 ? -4.302 -3.002 -5.362 1.00 89.31 107 ASP A CA 1
ATOM 858 C C . ASP A 1 107 ? -3.066 -2.087 -5.488 1.00 89.31 107 ASP A C 1
ATOM 860 O O . ASP A 1 107 ? -1.983 -2.504 -5.067 1.00 89.31 107 ASP A O 1
ATOM 864 N N . PRO A 1 108 ? -3.178 -0.824 -5.959 1.00 89.94 108 PRO A N 1
ATOM 865 C CA . PRO A 1 108 ? -2.020 0.064 -6.015 1.00 89.94 108 PRO A CA 1
ATOM 866 C C . PRO A 1 108 ? -1.474 0.412 -4.624 1.00 89.94 108 PRO A C 1
ATOM 868 O O . PRO A 1 108 ? -0.259 0.510 -4.465 1.00 89.94 108 PRO A O 1
ATOM 871 N N . ALA A 1 109 ? -2.322 0.540 -3.595 1.00 91.19 109 ALA A N 1
ATOM 872 C CA . ALA A 1 109 ? -1.852 0.757 -2.225 1.00 91.19 109 ALA A CA 1
ATOM 873 C C . ALA A 1 109 ? -1.019 -0.429 -1.699 1.00 91.19 109 ALA A C 1
ATOM 875 O O . ALA A 1 109 ? 0.017 -0.211 -1.067 1.00 91.19 109 ALA A O 1
ATOM 876 N N . ASN A 1 110 ? -1.431 -1.670 -1.992 1.00 88.56 110 ASN A N 1
ATOM 877 C CA . ASN A 1 110 ? -0.670 -2.869 -1.637 1.00 88.56 110 ASN A CA 1
ATOM 878 C C . ASN A 1 110 ? 0.687 -2.891 -2.343 1.00 88.56 110 ASN A C 1
ATOM 880 O O . ASN A 1 110 ? 1.713 -3.130 -1.707 1.00 88.56 110 ASN A O 1
ATOM 884 N N . THR A 1 111 ? 0.719 -2.585 -3.641 1.00 90.31 111 THR A N 1
ATOM 885 C CA . THR A 1 111 ? 1.976 -2.532 -4.393 1.00 90.31 111 THR A CA 1
ATOM 886 C C . THR A 1 111 ? 2.913 -1.457 -3.851 1.00 90.31 111 THR A C 1
ATOM 888 O O . THR A 1 111 ? 4.081 -1.744 -3.602 1.00 90.31 111 THR A O 1
ATOM 891 N N . VAL A 1 112 ? 2.415 -0.245 -3.586 1.00 92.88 112 VAL A N 1
ATOM 892 C CA . VAL A 1 112 ? 3.213 0.843 -2.996 1.00 92.88 112 VAL A CA 1
ATOM 893 C C . VAL A 1 112 ? 3.827 0.420 -1.661 1.00 92.88 112 VAL A C 1
ATOM 895 O O . VAL A 1 112 ? 5.017 0.643 -1.450 1.00 92.88 112 VAL A O 1
ATOM 898 N N . ALA A 1 113 ? 3.070 -0.256 -0.792 1.00 91.56 113 ALA A N 1
ATOM 899 C CA . ALA A 1 113 ? 3.587 -0.752 0.484 1.00 91.56 113 ALA A CA 1
ATOM 900 C C . ALA A 1 113 ? 4.764 -1.738 0.323 1.00 91.56 113 ALA A C 1
ATOM 902 O O . ALA A 1 113 ? 5.656 -1.752 1.167 1.00 91.56 113 ALA A O 1
ATOM 903 N N . HIS A 1 114 ? 4.806 -2.511 -0.769 1.00 90.19 114 HIS A N 1
ATOM 904 C CA . HIS A 1 114 ? 5.918 -3.415 -1.099 1.00 90.19 114 HIS A CA 1
ATOM 905 C C . HIS A 1 114 ? 7.116 -2.717 -1.760 1.00 90.19 114 HIS A C 1
ATOM 907 O O . HIS A 1 114 ? 8.216 -3.277 -1.792 1.00 90.19 114 HIS A O 1
ATOM 913 N N . LEU A 1 115 ? 6.905 -1.536 -2.343 1.00 89.12 115 LEU A N 1
ATOM 914 C CA . LEU A 1 115 ? 7.939 -0.779 -3.048 1.00 89.12 115 LEU A CA 1
ATOM 915 C C . LEU A 1 115 ? 8.695 0.190 -2.134 1.00 89.12 115 LEU A C 1
ATOM 917 O O . LEU A 1 115 ? 9.868 0.467 -2.381 1.00 89.12 115 LEU A O 1
ATOM 921 N N . ILE A 1 116 ? 8.058 0.677 -1.067 1.00 92.19 116 ILE A N 1
ATOM 922 C CA . ILE A 1 116 ? 8.698 1.588 -0.113 1.00 92.19 116 ILE A CA 1
ATOM 923 C C . ILE A 1 116 ? 9.884 0.897 0.575 1.00 92.19 116 ILE A C 1
ATOM 925 O O . ILE A 1 116 ? 9.763 -0.197 1.121 1.00 92.19 116 ILE A O 1
ATOM 929 N N . GLY A 1 117 ? 11.036 1.569 0.584 1.00 89.56 117 GLY A N 1
ATOM 930 C CA . GLY A 1 117 ? 12.233 1.130 1.306 1.00 89.56 117 GLY A CA 1
ATOM 931 C C . GLY A 1 117 ? 13.044 0.028 0.620 1.00 89.56 117 GLY A C 1
ATOM 932 O O . GLY A 1 117 ? 13.966 -0.502 1.236 1.00 89.56 117 GLY A O 1
ATOM 933 N N . ARG A 1 118 ? 12.748 -0.314 -0.643 1.00 83.81 118 ARG A N 1
ATOM 934 C CA . ARG A 1 118 ? 13.564 -1.260 -1.432 1.00 83.81 118 ARG A CA 1
ATOM 935 C C . ARG A 1 118 ? 14.962 -0.726 -1.747 1.00 83.81 118 ARG A C 1
ATOM 937 O O . ARG A 1 118 ? 15.909 -1.505 -1.800 1.00 83.81 118 ARG A O 1
ATOM 944 N N . SER A 1 119 ? 15.076 0.587 -1.944 1.00 85.00 119 SER A N 1
ATOM 945 C CA . SER A 1 119 ? 16.341 1.319 -2.036 1.00 85.00 119 SER A CA 1
ATOM 946 C C . SER A 1 119 ? 16.555 2.110 -0.748 1.00 85.00 119 SER A C 1
ATOM 948 O O . SER A 1 119 ? 15.653 2.821 -0.305 1.00 85.00 119 SER A O 1
ATOM 950 N N . GLN A 1 120 ? 17.734 1.982 -0.134 1.00 86.38 120 GLN A N 1
ATOM 951 C CA . GLN A 1 120 ? 18.043 2.665 1.125 1.00 86.38 120 GLN A CA 1
ATOM 952 C C . GLN A 1 120 ? 18.220 4.177 0.928 1.00 86.38 120 GLN A C 1
ATOM 954 O O . GLN A 1 120 ? 17.730 4.957 1.743 1.00 86.38 120 GLN A O 1
ATOM 959 N N . ASP A 1 121 ? 18.861 4.580 -0.170 1.00 93.00 121 ASP A N 1
ATOM 960 C CA . ASP A 1 121 ? 19.141 5.988 -0.476 1.00 93.00 121 ASP A CA 1
ATOM 961 C C . ASP A 1 121 ? 17.914 6.704 -1.055 1.00 93.00 121 ASP A C 1
ATOM 963 O O . ASP A 1 121 ? 17.727 7.911 -0.870 1.00 93.00 121 ASP A O 1
ATOM 967 N N . HIS A 1 122 ? 17.037 5.955 -1.732 1.00 91.44 122 HIS A N 1
ATOM 968 C CA . HIS A 1 122 ? 15.846 6.482 -2.397 1.00 91.44 122 HIS A CA 1
ATOM 969 C C . HIS A 1 122 ? 14.589 5.659 -2.061 1.00 91.44 122 HIS A C 1
ATOM 971 O O . HIS A 1 122 ? 13.978 5.053 -2.945 1.00 91.44 122 HIS A O 1
ATOM 977 N N . PRO A 1 123 ? 14.141 5.656 -0.791 1.00 91.50 123 PRO A N 1
ATOM 978 C CA . PRO A 1 123 ? 13.099 4.746 -0.304 1.00 91.50 123 PRO A CA 1
ATOM 979 C C . PRO A 1 123 ? 11.723 4.937 -0.951 1.00 91.50 123 PRO A C 1
ATOM 981 O O . PRO A 1 123 ? 10.873 4.060 -0.824 1.00 91.50 123 PRO A O 1
ATOM 984 N N . TRP A 1 124 ? 11.493 6.057 -1.639 1.00 92.56 124 TRP A N 1
ATOM 985 C CA . TRP A 1 124 ? 10.218 6.385 -2.284 1.00 92.56 124 TRP A CA 1
ATOM 986 C C . TRP A 1 124 ? 10.254 6.299 -3.811 1.00 92.56 124 TRP A C 1
ATOM 988 O O . TRP A 1 124 ? 9.203 6.398 -4.438 1.00 92.56 124 TRP A O 1
ATOM 998 N N . GLN A 1 125 ? 11.431 6.123 -4.417 1.00 90.69 125 GLN A N 1
ATOM 999 C CA . GLN A 1 125 ? 11.608 6.224 -5.868 1.00 90.69 125 GLN A CA 1
ATOM 1000 C C . GLN A 1 125 ? 10.726 5.226 -6.624 1.00 90.69 125 GLN A C 1
ATOM 1002 O O . GLN A 1 125 ? 9.942 5.633 -7.480 1.00 90.69 125 GLN A O 1
ATOM 1007 N N . ASP A 1 126 ? 10.789 3.946 -6.255 1.00 87.06 126 ASP A N 1
ATOM 1008 C CA . ASP A 1 126 ? 10.002 2.892 -6.902 1.00 87.06 126 ASP A CA 1
ATOM 1009 C C . ASP A 1 126 ? 8.494 3.090 -6.691 1.00 87.06 126 ASP A C 1
ATOM 1011 O O . ASP A 1 126 ? 7.695 2.874 -7.602 1.00 87.06 126 ASP A O 1
ATOM 1015 N N . ALA A 1 127 ? 8.095 3.541 -5.497 1.00 89.31 127 ALA A N 1
ATOM 1016 C CA . ALA A 1 127 ? 6.700 3.821 -5.180 1.00 89.31 127 ALA A CA 1
ATOM 1017 C C . ALA A 1 127 ? 6.145 4.976 -6.030 1.00 89.31 127 ALA A C 1
ATOM 1019 O O . ALA A 1 127 ? 5.051 4.858 -6.580 1.00 89.31 127 ALA A O 1
ATOM 1020 N N . PHE A 1 128 ? 6.902 6.067 -6.189 1.00 91.44 128 PHE A N 1
ATOM 1021 C CA . PHE A 1 128 ? 6.505 7.184 -7.048 1.00 91.44 128 PHE A CA 1
ATOM 1022 C C . PHE A 1 128 ? 6.468 6.796 -8.521 1.00 91.44 128 PHE A C 1
ATOM 1024 O O . PHE A 1 128 ? 5.504 7.126 -9.205 1.00 91.44 128 PHE A O 1
ATOM 1031 N N . ALA A 1 129 ? 7.469 6.053 -8.995 1.00 86.81 129 ALA A N 1
ATOM 1032 C CA . ALA A 1 129 ? 7.489 5.515 -10.349 1.00 86.81 129 ALA A CA 1
ATOM 1033 C C . ALA A 1 129 ? 6.242 4.665 -10.641 1.00 86.81 129 ALA A C 1
ATOM 1035 O O . ALA A 1 129 ? 5.601 4.832 -11.680 1.00 86.81 129 ALA A O 1
ATOM 1036 N N . PHE A 1 130 ? 5.863 3.794 -9.703 1.00 86.81 130 PHE A N 1
ATOM 1037 C CA . PHE A 1 130 ? 4.666 2.971 -9.823 1.00 86.81 130 PHE A CA 1
ATOM 1038 C C . PHE A 1 130 ? 3.380 3.805 -9.873 1.00 86.81 130 PHE A C 1
ATOM 1040 O O . PHE A 1 130 ? 2.562 3.588 -10.764 1.00 86.81 130 PHE A O 1
ATOM 1047 N N . VAL A 1 131 ? 3.205 4.767 -8.957 1.00 88.50 131 VAL A N 1
ATOM 1048 C CA . VAL A 1 131 ? 2.010 5.631 -8.925 1.00 88.50 131 VAL A CA 1
ATOM 1049 C C . VAL A 1 131 ? 1.904 6.466 -10.199 1.00 88.50 131 VAL A C 1
ATOM 1051 O O . VAL A 1 131 ? 0.838 6.500 -10.804 1.00 88.50 131 VAL A O 1
ATOM 1054 N N . ALA A 1 132 ? 3.007 7.062 -10.658 1.00 86.81 132 ALA A N 1
ATOM 1055 C CA . ALA A 1 132 ? 3.027 7.849 -11.888 1.00 86.81 132 ALA A CA 1
ATOM 1056 C C . ALA A 1 132 ? 2.607 7.016 -13.108 1.00 86.81 132 ALA A C 1
ATOM 1058 O O . ALA A 1 132 ? 1.821 7.472 -13.935 1.00 86.81 132 ALA A O 1
ATOM 1059 N N . GLY A 1 133 ? 3.087 5.773 -13.206 1.00 81.19 133 GLY A N 1
ATOM 1060 C CA . GLY A 1 133 ? 2.630 4.862 -14.247 1.00 81.19 133 GLY A CA 1
ATOM 1061 C C . GLY A 1 133 ? 1.150 4.501 -14.083 1.00 81.19 133 GLY A C 1
ATOM 1062 O O . GLY A 1 133 ? 0.408 4.528 -15.058 1.00 81.19 133 GLY A O 1
ATOM 1063 N N . TYR A 1 134 ? 0.702 4.199 -12.860 1.00 82.50 134 TYR A N 1
ATOM 1064 C CA . TYR A 1 134 ? -0.696 3.858 -12.575 1.00 82.50 134 TYR A CA 1
ATOM 1065 C C . TYR A 1 134 ? -1.685 4.972 -12.949 1.00 82.50 134 TYR A C 1
ATOM 1067 O O . TYR A 1 134 ? -2.772 4.687 -13.449 1.00 82.50 134 TYR A O 1
ATOM 1075 N N . GLU A 1 135 ? -1.315 6.231 -12.719 1.00 83.12 135 GLU A N 1
ATOM 1076 C CA . GLU A 1 135 ? -2.129 7.400 -13.064 1.00 83.12 135 GLU A CA 1
ATOM 1077 C C . GLU A 1 135 ? -2.122 7.721 -14.564 1.00 83.12 135 GLU A C 1
ATOM 1079 O O . GLU A 1 135 ? -3.095 8.279 -15.071 1.00 83.12 135 GLU A O 1
ATOM 1084 N N . ALA A 1 136 ? -1.053 7.363 -15.282 1.00 78.62 136 ALA A N 1
ATOM 1085 C CA . ALA A 1 136 ? -0.924 7.612 -16.717 1.00 78.62 136 ALA A CA 1
ATOM 1086 C C . ALA A 1 136 ? -1.825 6.711 -17.582 1.00 78.62 136 ALA A C 1
ATOM 1088 O O . ALA A 1 136 ? -2.077 7.041 -18.742 1.00 78.62 136 ALA A O 1
ATOM 1089 N N . GLU A 1 137 ? -2.310 5.591 -17.039 1.00 67.81 137 GLU A N 1
ATOM 1090 C CA . GLU A 1 137 ? -3.221 4.682 -17.736 1.00 67.81 137 GLU A CA 1
ATOM 1091 C C . GLU A 1 137 ? -4.693 5.094 -17.525 1.00 67.81 137 GLU A C 1
ATOM 1093 O O . GLU A 1 137 ? -5.172 5.138 -16.381 1.00 67.81 137 GLU A O 1
ATOM 1098 N N . PRO A 1 138 ? -5.452 5.384 -18.604 1.00 57.03 138 PRO A N 1
ATOM 1099 C CA . PRO A 1 138 ? -6.86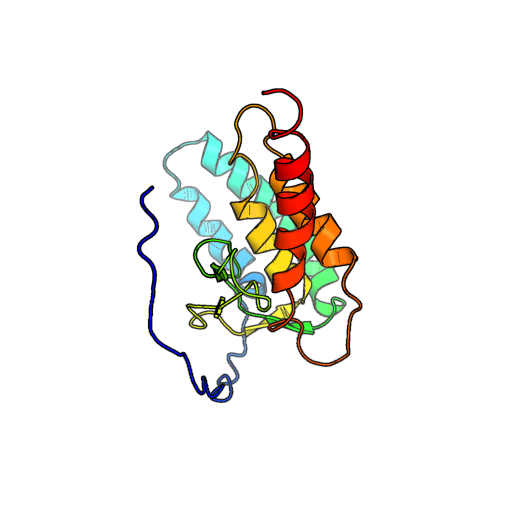2 5.741 -18.506 1.00 57.03 138 PRO A CA 1
ATOM 1100 C C . PRO A 1 138 ? -7.692 4.636 -17.844 1.00 57.03 138 PRO A C 1
ATOM 1102 O O . PRO A 1 138 ? -7.541 3.450 -18.131 1.00 57.03 138 PRO A O 1
ATOM 1105 N N . ALA A 1 139 ? -8.628 5.040 -16.987 1.00 55.50 139 ALA A N 1
ATOM 1106 C CA . ALA A 1 139 ? -9.595 4.143 -16.367 1.00 55.50 139 ALA A CA 1
ATOM 1107 C C . ALA A 1 139 ? -10.621 3.654 -17.406 1.00 55.50 139 ALA A C 1
ATOM 1109 O O . ALA A 1 139 ? -11.695 4.245 -17.533 1.00 55.50 139 ALA A O 1
ATOM 1110 N N . ASP A 1 140 ? -10.317 2.611 -18.179 1.00 49.00 140 ASP A N 1
ATOM 1111 C CA . ASP A 1 140 ? -11.364 1.964 -18.974 1.00 49.00 140 ASP A CA 1
ATOM 1112 C C . ASP A 1 140 ? -12.299 1.151 -18.056 1.00 49.00 140 ASP A C 1
ATOM 1114 O O . ASP A 1 140 ? -11.875 0.567 -17.054 1.00 49.00 140 ASP A O 1
ATOM 1118 N N . LYS A 1 141 ? -13.599 1.146 -18.365 1.00 40.94 141 LYS A N 1
ATOM 1119 C CA . LYS A 1 141 ? -14.712 0.740 -17.479 1.00 40.94 141 LYS A CA 1
ATOM 1120 C C . LYS A 1 141 ? -14.860 -0.778 -17.278 1.00 40.94 141 LYS A C 1
ATOM 1122 O O . LYS A 1 141 ? -15.962 -1.272 -17.042 1.00 40.94 141 LYS A O 1
ATOM 1127 N N . GLY A 1 142 ? -13.775 -1.538 -17.349 1.00 41.16 142 GLY A N 1
ATOM 1128 C CA . GLY A 1 142 ? -13.801 -2.992 -17.250 1.00 41.16 142 GLY A CA 1
ATOM 1129 C C . GLY A 1 142 ? -12.519 -3.531 -16.645 1.00 41.16 142 GLY A C 1
ATOM 1130 O O . GLY A 1 142 ? -11.602 -3.861 -17.374 1.00 41.16 142 GLY A O 1
ATOM 1131 N N . VAL A 1 143 ? -12.497 -3.642 -15.314 1.00 43.69 143 VAL A N 1
ATOM 1132 C CA . VAL A 1 143 ? -11.493 -4.358 -14.511 1.00 43.69 143 VAL A CA 1
ATOM 1133 C C . VAL A 1 143 ? -10.041 -3.972 -14.841 1.00 43.69 143 VAL A C 1
ATOM 1135 O O . VAL A 1 143 ? -9.407 -4.539 -15.728 1.00 43.69 143 VAL A O 1
ATOM 1138 N N . ARG A 1 144 ? -9.436 -3.092 -14.031 1.00 53.00 144 ARG A N 1
ATOM 1139 C CA . ARG A 1 144 ? -7.998 -2.764 -14.143 1.00 53.00 144 ARG A CA 1
ATOM 1140 C C . ARG A 1 144 ? -7.056 -3.941 -13.815 1.00 53.00 144 ARG A C 1
ATOM 1142 O O . ARG A 1 144 ? -5.883 -3.714 -13.585 1.00 53.00 144 ARG A O 1
ATOM 1149 N N . THR A 1 145 ? -7.487 -5.202 -13.783 1.00 42.41 145 THR A N 1
ATOM 1150 C CA . THR A 1 145 ? -6.590 -6.333 -13.468 1.00 42.41 145 THR A CA 1
ATOM 1151 C C . THR A 1 145 ? -5.591 -6.648 -14.582 1.00 42.41 145 THR A C 1
ATOM 1153 O O . THR A 1 145 ? -4.568 -7.261 -14.303 1.00 42.41 145 THR A O 1
ATOM 1156 N N . SER A 1 146 ? -5.851 -6.252 -15.836 1.00 36.97 146 SER A N 1
ATOM 1157 C CA . SER A 1 146 ? -4.981 -6.586 -16.979 1.00 36.97 146 SER A CA 1
ATOM 1158 C C . SER A 1 146 ? -3.959 -5.510 -17.362 1.00 36.97 146 SER A C 1
ATOM 1160 O O . SER A 1 146 ? -3.096 -5.785 -18.191 1.00 36.97 146 SER A O 1
ATOM 1162 N N . THR A 1 147 ? -4.019 -4.304 -16.785 1.00 45.34 147 THR A N 1
ATOM 1163 C CA . THR A 1 147 ? -3.309 -3.134 -17.349 1.00 45.34 147 THR A CA 1
ATOM 1164 C C . THR A 1 147 ? -2.495 -2.350 -16.315 1.00 45.34 147 THR A C 1
ATOM 1166 O O . THR A 1 147 ? -2.423 -1.131 -16.356 1.00 45.34 147 THR A O 1
ATOM 1169 N N . PHE A 1 148 ? -1.838 -3.045 -15.386 1.00 43.59 148 PHE A N 1
ATOM 1170 C CA . PHE A 1 148 ? -0.771 -2.464 -14.545 1.00 43.59 148 PHE A CA 1
ATOM 1171 C C . PHE A 1 148 ? 0.640 -2.769 -15.074 1.00 43.59 148 PHE A C 1
ATOM 1173 O O . PHE A 1 148 ? 1.648 -2.376 -14.485 1.00 43.59 148 PHE A O 1
ATOM 1180 N N . ALA A 1 149 ? 0.705 -3.487 -16.194 1.00 43.16 149 ALA A N 1
ATOM 1181 C CA . ALA A 1 149 ? 1.918 -3.974 -16.827 1.00 43.16 149 ALA A CA 1
ATOM 1182 C C . ALA A 1 149 ? 2.795 -2.886 -17.452 1.00 43.16 149 ALA A C 1
ATOM 1184 O O . ALA A 1 149 ? 4.016 -3.014 -17.456 1.00 43.16 149 ALA A O 1
ATOM 1185 N N . SER A 1 150 ? 2.191 -1.815 -17.966 1.00 39.78 150 SER A N 1
ATOM 1186 C CA . SER A 1 150 ? 2.900 -0.746 -18.680 1.00 39.78 150 SER A CA 1
ATOM 1187 C C . SER A 1 150 ? 3.588 0.258 -17.740 1.00 39.78 150 SER A C 1
ATOM 1189 O O . SER A 1 150 ? 4.530 0.952 -18.144 1.00 39.78 150 SER A O 1
ATOM 1191 N N . CYS A 1 151 ? 3.164 0.309 -16.475 1.00 40.12 151 CYS A N 1
ATOM 1192 C CA . CYS A 1 151 ? 3.542 1.335 -15.503 1.00 40.12 151 CYS A CA 1
ATOM 1193 C C . CYS A 1 151 ? 4.983 1.178 -14.995 1.00 40.12 151 CYS A C 1
ATOM 1195 O O . CYS A 1 151 ? 5.695 2.166 -14.828 1.00 40.12 151 CYS A O 1
ATOM 1197 N N . GLY A 1 152 ? 5.450 -0.064 -14.822 1.00 39.62 152 GLY A N 1
ATOM 1198 C CA . GLY A 1 152 ? 6.846 -0.348 -14.467 1.00 39.62 152 GLY A CA 1
ATOM 1199 C C . GLY A 1 152 ? 7.816 -0.145 -15.636 1.00 39.62 152 GLY A C 1
ATOM 1200 O O . GLY A 1 152 ? 8.968 0.236 -15.431 1.00 39.62 152 GLY A O 1
ATOM 1201 N N . SER A 1 153 ? 7.348 -0.344 -16.871 1.00 41.25 153 SER A N 1
ATOM 1202 C CA . SER A 1 153 ? 8.198 -0.327 -18.062 1.00 41.25 153 SER A CA 1
ATOM 1203 C C . SER A 1 153 ? 8.753 1.054 -18.402 1.00 41.25 153 SER A C 1
ATOM 1205 O O . SER A 1 153 ? 9.915 1.125 -18.772 1.00 41.25 153 SER A O 1
ATOM 1207 N N . ARG A 1 154 ? 8.016 2.163 -18.237 1.00 39.72 154 ARG A N 1
ATOM 1208 C CA . ARG A 1 154 ? 8.532 3.492 -18.640 1.00 39.72 154 ARG A CA 1
ATOM 1209 C C . ARG A 1 154 ? 9.477 4.127 -17.614 1.00 39.72 154 ARG A C 1
ATOM 1211 O O . ARG A 1 154 ? 10.460 4.750 -18.009 1.00 39.72 154 ARG A O 1
ATOM 1218 N N . ALA A 1 155 ? 9.252 3.895 -16.320 1.00 39.19 155 ALA A N 1
ATOM 1219 C CA . ALA A 1 155 ? 10.169 4.337 -15.269 1.00 39.19 155 ALA A CA 1
ATOM 1220 C C . ALA A 1 155 ? 11.469 3.509 -15.240 1.00 39.19 155 ALA A C 1
ATOM 1222 O O . ALA A 1 155 ? 12.550 4.075 -15.095 1.00 39.19 155 ALA A O 1
ATOM 1223 N N . ALA A 1 156 ? 11.388 2.191 -15.472 1.00 37.53 156 ALA A N 1
ATOM 1224 C CA . ALA A 1 156 ? 12.572 1.339 -15.606 1.00 37.53 156 ALA A CA 1
ATOM 1225 C C . ALA A 1 156 ? 13.345 1.588 -16.916 1.00 37.53 156 ALA A C 1
ATOM 1227 O O . ALA A 1 156 ? 14.566 1.431 -16.933 1.00 37.53 156 ALA A O 1
ATOM 1228 N N . HIS A 1 157 ? 12.672 2.005 -18.000 1.00 32.19 157 HIS A N 1
ATOM 1229 C CA . HIS A 1 157 ? 13.353 2.425 -19.229 1.00 32.19 157 HIS A CA 1
ATOM 1230 C C . HIS A 1 157 ? 14.093 3.754 -19.040 1.00 32.19 157 HIS A C 1
ATOM 1232 O O . HIS A 1 157 ? 15.243 3.853 -19.451 1.00 32.19 157 HIS A O 1
ATOM 1238 N N . HIS A 1 158 ? 13.485 4.747 -18.377 1.00 31.20 158 HIS A N 1
ATOM 1239 C CA . HIS A 1 158 ? 14.160 6.017 -18.084 1.00 31.20 158 HIS A CA 1
ATOM 1240 C C . HIS A 1 158 ? 15.359 5.832 -17.144 1.00 31.20 158 HIS A C 1
ATOM 1242 O O . HIS A 1 158 ? 16.439 6.328 -17.443 1.00 31.20 158 HIS A O 1
ATOM 1248 N N . ALA A 1 159 ? 15.224 5.021 -16.090 1.00 33.16 159 ALA A N 1
ATOM 1249 C CA . ALA A 1 159 ? 16.334 4.730 -15.179 1.00 33.16 159 ALA A CA 1
ATOM 1250 C C . ALA A 1 159 ? 17.498 3.949 -15.834 1.00 33.16 159 ALA A C 1
ATOM 1252 O O . ALA A 1 159 ? 18.618 3.986 -15.331 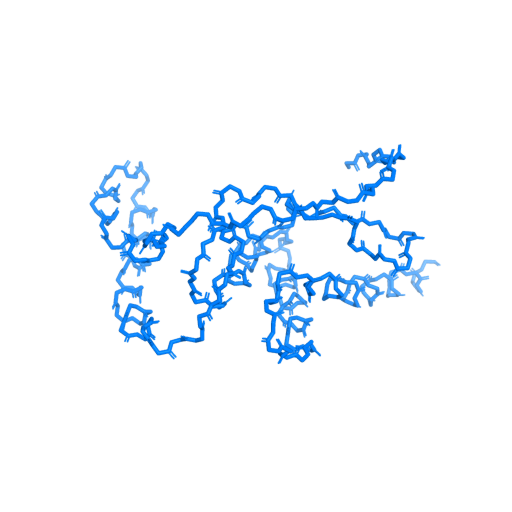1.00 33.16 159 ALA A O 1
ATOM 1253 N N . ARG A 1 160 ? 17.262 3.247 -16.956 1.00 31.41 160 ARG A N 1
ATOM 1254 C CA . ARG A 1 160 ? 18.311 2.550 -17.726 1.00 31.41 160 ARG A CA 1
ATOM 1255 C C . ARG A 1 160 ? 18.985 3.409 -18.792 1.00 31.41 160 ARG A C 1
ATOM 1257 O O . ARG A 1 160 ? 20.106 3.083 -19.166 1.00 31.41 160 ARG A O 1
ATOM 1264 N N . VAL A 1 161 ? 18.342 4.465 -19.287 1.00 29.69 161 VAL A N 1
ATOM 1265 C CA . VAL A 1 161 ? 18.967 5.349 -20.286 1.00 29.69 161 VAL A CA 1
ATOM 1266 C C . VAL A 1 161 ? 20.033 6.238 -19.633 1.00 29.69 161 VAL A C 1
ATOM 1268 O O . VAL A 1 161 ? 21.074 6.463 -20.241 1.00 29.69 161 VAL A O 1
ATOM 1271 N N . ASP A 1 162 ? 19.858 6.615 -18.364 1.00 28.70 162 ASP A N 1
ATOM 1272 C CA . ASP A 1 162 ? 20.836 7.454 -17.656 1.00 28.70 162 ASP A CA 1
ATOM 1273 C C . ASP A 1 162 ? 22.088 6.684 -17.182 1.00 28.70 162 ASP A C 1
ATOM 1275 O O . ASP A 1 162 ? 23.155 7.271 -17.055 1.00 28.70 162 ASP A O 1
ATOM 1279 N N . GLN A 1 163 ? 22.022 5.357 -16.997 1.00 32.34 163 GLN A N 1
ATOM 1280 C CA . GLN A 1 163 ? 23.196 4.546 -16.614 1.00 32.34 163 GLN A CA 1
ATOM 1281 C C . GLN A 1 163 ? 24.055 4.056 -17.793 1.00 32.34 163 GLN A C 1
ATOM 1283 O O . GLN A 1 163 ? 25.114 3.475 -17.567 1.00 32.34 163 GLN A O 1
ATOM 1288 N N . VAL A 1 164 ? 23.625 4.265 -19.042 1.00 31.11 164 VAL A N 1
ATOM 1289 C CA . VAL A 1 164 ? 24.365 3.828 -20.246 1.00 31.11 164 VAL A CA 1
ATOM 1290 C C . VAL A 1 164 ? 25.083 4.996 -20.943 1.00 31.11 164 VAL A C 1
ATOM 1292 O O . VAL A 1 164 ? 25.876 4.767 -21.849 1.00 31.11 164 VAL A O 1
ATOM 1295 N N . LEU A 1 165 ? 24.869 6.243 -20.506 1.00 30.06 165 LEU A N 1
ATOM 1296 C CA . LEU A 1 165 ? 25.513 7.431 -21.087 1.00 30.06 165 LEU A CA 1
ATOM 1297 C C . LEU A 1 165 ? 26.658 8.024 -20.239 1.00 30.06 165 LEU A C 1
ATOM 1299 O O . LEU A 1 165 ? 27.274 8.994 -20.672 1.00 30.06 165 LEU A O 1
ATOM 1303 N N . GLU A 1 166 ? 26.997 7.423 -19.094 1.00 31.36 166 GLU A N 1
ATOM 1304 C CA . GLU A 1 166 ? 28.162 7.802 -18.265 1.00 31.36 166 GLU A CA 1
ATOM 1305 C C . GLU A 1 166 ? 29.178 6.653 -18.065 1.00 31.36 166 GLU A C 1
ATOM 1307 O O . GLU A 1 166 ? 29.866 6.586 -17.046 1.00 31.36 166 GLU A O 1
ATOM 1312 N N . GLY A 1 167 ? 29.290 5.743 -19.040 1.00 29.81 167 GLY A N 1
ATOM 1313 C CA . GLY A 1 167 ? 30.283 4.658 -19.056 1.00 29.81 167 GLY A CA 1
ATOM 1314 C C . GLY A 1 167 ? 31.087 4.611 -20.343 1.00 29.81 167 GLY A C 1
ATOM 1315 O O . GLY A 1 167 ? 30.445 4.578 -21.415 1.00 29.81 167 GLY A O 1
#

Solvent-accessible surface area (backbone atoms only — not comparable to full-atom values): 10377 Å² total; per-residue (Å²): 133,88,82,76,86,81,90,68,86,81,84,76,85,76,84,70,81,77,75,87,61,96,73,42,71,80,80,50,47,74,78,49,59,73,58,44,79,73,45,88,49,68,69,56,29,55,50,51,53,50,51,52,51,48,38,60,74,59,45,57,79,45,55,86,77,47,64,70,38,65,36,47,66,68,41,37,78,90,35,49,42,70,32,96,89,42,97,60,40,52,71,45,79,56,78,66,88,51,50,35,66,37,52,55,66,52,30,63,52,47,28,34,67,70,30,48,59,74,39,87,92,47,33,53,52,58,27,49,39,41,50,55,26,57,70,72,51,79,86,65,99,67,62,75,80,82,71,65,51,66,18,57,53,59,49,54,49,53,64,51,58,66,68,64,76,80,113

pLDDT: mean 71.44, std 24.12, range [21.12, 95.69]

Nearest PDB structures (foldseek):
  3n4v-assembly2_B  TM=5.025E-01  e=2.865E-02  Enterococcus casseliflavus
  1zyl-assembly1_A  TM=5.596E-01  e=4.373E-01  Escherichia coli
  4r42-assembly1_B-2  TM=2.208E-01  e=9.598E+00  Nostoc sp. PCC 7120 = FACHB-418

Radius of gyration: 18.53 Å; Cα contacts (8 Å, |Δi|>4): 157; chains: 1; bounding box: 49×30×49 Å

Foldseek 3Di:
DDDDDDPDQPPDDDPDPPDAPPDAPLNCVLVCLVVLVVDPDPVSSVVSNVVSVCCVVPPVVCFVVADKDWDLNQQEPVQWDADPVDPQGTRDGHDSVRTHTGHPVNNLVNHLVRQAPPDVVCRCLRNVLQVVLVVVDDPDPHDPPPPSRVSNVPSVVVVVVVVVVPD

Sequence (167 aa):
MVIKPASKRLDSIRLTRPAERPISKPRRFPHWAGLVEYAPHPKHRLLAQRVFKLFEEVVLPRLPSLEMQVIHGDYAPNNVVVDPHSDVFVAAILDFGDTVHSAMIFDPANTVAHLIGRSQDHPWQDAFAFVAGYEAEPADKGVRTSTFASCGSRAAHHARVDQVLEG